Protein AF-A0A8T4N2J2-F1 (afdb_monomer_lite)

Secondary structure (DSSP, 8-state):
--HHHHHHHHHHHHHHHHTTSS---SS--HHHHHHHHHHHHHHHHHHHHHHHTT--HHHHHHHHHHHHHHHHHHHHHHTT-

Radius of gyration: 15.28 Å; chains: 1; bounding box: 32×23×39 Å

Structure (mmCIF, N/CA/C/O backbone):
data_AF-A0A8T4N2J2-F1
#
_entry.id   AF-A0A8T4N2J2-F1
#
loop_
_atom_site.group_PDB
_atom_site.id
_atom_site.type_symbol
_atom_site.label_atom_id
_atom_site.label_alt_id
_atom_site.label_comp_id
_atom_site.label_asym_id
_atom_site.label_entity_id
_atom_site.label_seq_id
_atom_site.pdbx_PDB_ins_code
_atom_site.Cartn_x
_atom_site.Cartn_y
_atom_site.Cartn_z
_atom_site.occupancy
_atom_site.B_iso_or_equiv
_atom_site.auth_seq_id
_atom_site.auth_comp_id
_atom_site.auth_asym_id
_atom_site.auth_atom_id
_atom_site.pdbx_PDB_model_num
ATOM 1 N N . MET A 1 1 ? 10.735 -11.059 10.726 1.00 63.59 1 MET A N 1
ATOM 2 C CA . MET A 1 1 ? 11.220 -9.666 10.865 1.00 63.59 1 MET A CA 1
ATOM 3 C C . MET A 1 1 ? 12.012 -9.566 12.150 1.00 63.59 1 MET A C 1
ATOM 5 O O . MET A 1 1 ? 11.677 -10.277 13.083 1.00 63.59 1 MET A O 1
ATOM 9 N N . ASP A 1 2 ? 13.024 -8.704 12.191 1.00 91.69 2 ASP A N 1
ATOM 10 C CA . ASP A 1 2 ? 13.772 -8.414 13.420 1.00 91.69 2 ASP A CA 1
ATOM 11 C C . ASP A 1 2 ? 12.917 -7.611 14.420 1.00 91.69 2 ASP A C 1
ATOM 13 O O . ASP A 1 2 ? 12.128 -6.753 14.009 1.00 91.69 2 ASP A O 1
ATOM 17 N N . GLU A 1 3 ? 13.092 -7.853 15.720 1.00 93.81 3 GLU A N 1
ATOM 18 C CA . GLU A 1 3 ? 12.334 -7.197 16.797 1.00 93.81 3 GLU A CA 1
ATOM 19 C C . GLU A 1 3 ? 12.455 -5.672 16.746 1.00 93.81 3 GLU A C 1
ATOM 21 O O . GLU A 1 3 ? 11.486 -4.954 17.005 1.00 93.81 3 GLU A O 1
ATOM 26 N N . LYS A 1 4 ? 13.626 -5.153 16.354 1.00 94.69 4 LYS A N 1
ATOM 27 C CA . LYS A 1 4 ? 13.838 -3.706 16.203 1.00 94.69 4 LYS A CA 1
ATOM 28 C C . LYS A 1 4 ? 12.897 -3.102 15.163 1.00 94.69 4 LYS A C 1
ATOM 30 O O . LYS A 1 4 ? 12.352 -2.023 15.386 1.00 94.69 4 LYS A O 1
ATOM 35 N N . ARG A 1 5 ? 12.674 -3.807 14.047 1.00 92.31 5 ARG A N 1
ATOM 36 C CA . ARG A 1 5 ? 11.775 -3.349 12.974 1.00 92.31 5 ARG A CA 1
ATOM 37 C C . ARG A 1 5 ? 10.314 -3.384 13.408 1.00 92.31 5 ARG A C 1
ATOM 39 O O . ARG A 1 5 ? 9.569 -2.479 13.050 1.00 92.31 5 ARG A O 1
ATOM 46 N N . ILE A 1 6 ? 9.925 -4.381 14.203 1.00 93.44 6 ILE A N 1
ATOM 47 C CA . ILE A 1 6 ? 8.575 -4.469 14.780 1.00 93.44 6 ILE A CA 1
ATOM 48 C C . ILE A 1 6 ? 8.320 -3.260 15.686 1.00 93.44 6 ILE A C 1
ATOM 50 O O . ILE A 1 6 ? 7.377 -2.511 15.448 1.00 93.44 6 ILE A O 1
ATOM 54 N N . LYS A 1 7 ? 9.219 -2.996 16.645 1.00 95.69 7 LYS A N 1
ATOM 55 C CA . LYS A 1 7 ? 9.101 -1.842 17.556 1.00 95.69 7 LYS A CA 1
ATOM 56 C C . LYS A 1 7 ? 9.056 -0.509 16.809 1.00 95.69 7 LYS A C 1
ATOM 58 O O . LYS A 1 7 ? 8.299 0.387 17.172 1.00 95.69 7 LYS A O 1
ATOM 63 N N . GLN A 1 8 ? 9.850 -0.369 15.748 1.00 94.38 8 GLN A N 1
ATOM 64 C CA . GLN A 1 8 ? 9.816 0.825 14.908 1.00 94.38 8 GLN A CA 1
ATOM 65 C C . GLN A 1 8 ? 8.460 0.990 14.207 1.00 94.38 8 GLN A C 1
ATOM 67 O O . GLN A 1 8 ? 7.920 2.094 14.192 1.00 94.38 8 GLN A O 1
ATOM 72 N N . ALA A 1 9 ? 7.890 -0.087 13.660 1.00 92.12 9 ALA A N 1
ATOM 73 C CA . ALA A 1 9 ? 6.582 -0.046 13.012 1.00 92.12 9 ALA A CA 1
ATOM 74 C C . ALA A 1 9 ? 5.459 0.322 13.998 1.00 92.12 9 ALA A C 1
ATOM 76 O O . ALA A 1 9 ? 4.615 1.158 13.677 1.00 92.12 9 ALA A O 1
ATOM 77 N N . GLU A 1 10 ? 5.486 -0.229 15.2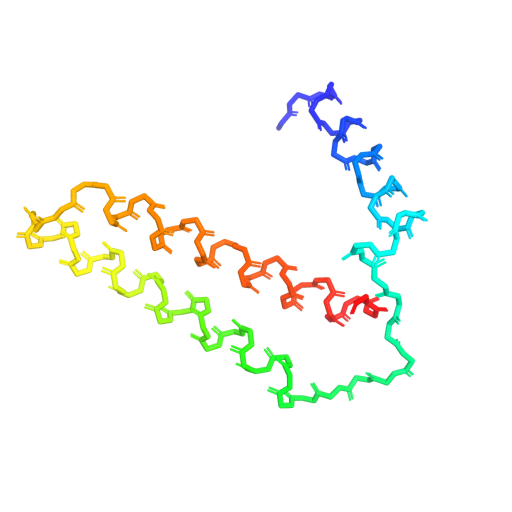13 1.00 94.44 10 GLU A N 1
ATOM 78 C CA . GLU A 1 10 ? 4.536 0.115 16.278 1.00 94.44 10 GLU A CA 1
ATOM 79 C C . GLU A 1 10 ? 4.631 1.592 16.679 1.00 94.44 10 GLU A C 1
ATOM 81 O O . GLU A 1 10 ? 3.610 2.276 16.783 1.00 94.44 10 GLU A O 1
ATOM 86 N N . ASN A 1 11 ? 5.852 2.107 16.862 1.00 96.69 11 ASN A N 1
ATOM 87 C CA . ASN A 1 11 ? 6.076 3.518 17.175 1.00 96.69 11 ASN A CA 1
ATOM 88 C C . ASN A 1 11 ? 5.595 4.430 16.042 1.00 96.69 11 ASN A C 1
ATOM 90 O O . ASN A 1 11 ? 4.917 5.421 16.303 1.00 96.69 11 ASN A O 1
ATOM 94 N N . ASN A 1 12 ? 5.882 4.075 14.787 1.00 94.62 12 ASN A N 1
ATOM 95 C CA . ASN A 1 12 ? 5.405 4.824 13.627 1.00 94.62 12 ASN A CA 1
ATOM 96 C C . ASN A 1 12 ? 3.876 4.863 13.581 1.00 94.62 12 ASN A C 1
ATOM 98 O O . ASN A 1 12 ? 3.305 5.932 13.401 1.00 94.62 12 ASN A O 1
ATOM 102 N N . PHE A 1 13 ? 3.208 3.727 13.801 1.00 94.00 13 PHE A N 1
ATOM 103 C CA . PHE A 1 13 ? 1.748 3.662 13.822 1.00 94.00 13 PHE A CA 1
ATOM 104 C C . PHE A 1 13 ? 1.148 4.576 14.899 1.00 94.00 13 PHE A C 1
ATOM 106 O O . PHE A 1 13 ? 0.237 5.352 14.612 1.00 94.00 13 PHE A O 1
ATOM 113 N N . ARG A 1 14 ? 1.701 4.551 16.120 1.00 95.06 14 ARG A N 1
ATOM 114 C CA . ARG A 1 14 ? 1.286 5.453 17.210 1.00 95.06 14 ARG A 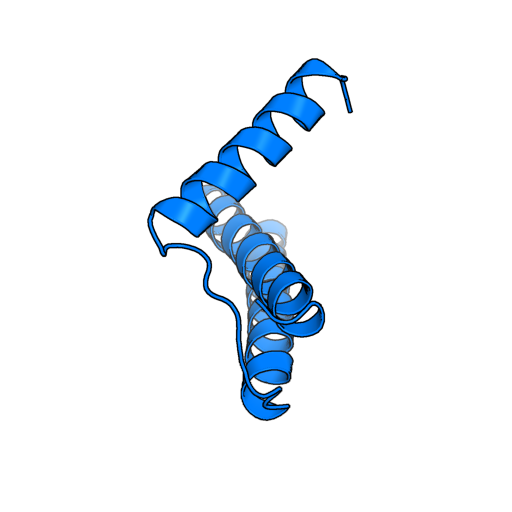CA 1
ATOM 115 C C . ARG A 1 14 ? 1.494 6.922 16.844 1.00 95.06 14 ARG A C 1
ATOM 117 O O . ARG A 1 14 ? 0.592 7.728 17.048 1.00 95.06 14 ARG A O 1
ATOM 124 N N . ASN A 1 15 ? 2.644 7.265 16.267 1.00 96.81 15 ASN A N 1
ATOM 125 C CA . ASN A 1 15 ? 2.929 8.632 15.832 1.00 96.81 15 ASN A CA 1
ATOM 126 C C . ASN A 1 15 ? 1.958 9.082 14.736 1.00 96.81 15 ASN A C 1
ATOM 128 O O . ASN A 1 15 ? 1.422 10.179 14.811 1.00 96.81 15 ASN A O 1
ATOM 132 N N . TYR A 1 16 ? 1.657 8.224 13.761 1.00 95.25 16 TYR A N 1
ATOM 133 C CA . TYR A 1 16 ? 0.718 8.545 12.686 1.00 95.25 16 TYR A CA 1
ATOM 134 C C . TYR A 1 16 ? -0.720 8.707 13.174 1.00 95.25 16 TYR A C 1
ATOM 136 O O . TYR A 1 16 ? -1.438 9.549 12.636 1.00 95.25 16 TYR A O 1
ATOM 144 N N . LEU A 1 17 ? -1.134 7.956 14.197 1.00 94.25 17 LEU A N 1
ATOM 145 C CA . LEU A 1 17 ? -2.403 8.197 14.881 1.00 94.25 17 LEU A CA 1
ATOM 146 C C . LEU A 1 17 ? -2.411 9.561 15.582 1.00 94.25 17 LEU A C 1
ATOM 148 O O . LEU A 1 17 ? -3.353 10.329 15.408 1.00 94.25 17 LEU A O 1
ATOM 152 N N . ASN A 1 18 ? -1.350 9.888 16.324 1.00 95.25 18 ASN A N 1
ATOM 153 C CA . ASN A 1 18 ? -1.240 11.159 17.049 1.00 95.25 18 ASN A CA 1
ATOM 154 C C . ASN A 1 18 ? -1.190 12.374 16.106 1.00 95.25 18 ASN A C 1
ATOM 156 O O . ASN A 1 18 ? -1.768 13.414 16.402 1.00 95.25 18 ASN A O 1
ATOM 160 N N . GLU A 1 19 ? -0.529 12.235 14.957 1.00 95.75 19 GLU A N 1
ATOM 161 C CA . GLU A 1 19 ? -0.440 13.259 13.910 1.00 95.75 19 GLU A CA 1
ATOM 162 C C . GLU A 1 19 ? -1.706 13.334 13.033 1.00 95.75 19 GLU A C 1
ATOM 164 O O . GLU A 1 19 ? -1.792 14.178 12.141 1.00 95.75 19 GLU A O 1
ATOM 169 N N . GLY A 1 20 ? -2.681 12.439 13.235 1.00 92.81 20 GLY A N 1
ATOM 170 C CA . GLY A 1 20 ? -3.906 12.371 12.436 1.00 92.81 20 GLY A CA 1
ATOM 171 C C . GLY A 1 20 ? -3.695 11.913 10.988 1.00 92.81 20 GLY A C 1
ATOM 172 O O . GLY A 1 20 ? -4.571 12.127 10.148 1.00 92.81 20 GLY A O 1
ATOM 173 N N . LYS A 1 21 ? -2.549 11.291 10.683 1.00 90.06 21 LYS A N 1
ATOM 174 C CA . LYS A 1 21 ? -2.257 10.652 9.387 1.00 90.06 21 LYS A CA 1
ATOM 175 C C . LYS A 1 21 ? -2.999 9.326 9.225 1.00 90.06 21 LYS A C 1
ATOM 177 O O . LYS A 1 21 ? -3.350 8.958 8.110 1.00 90.06 21 LYS A O 1
ATOM 182 N N . ILE A 1 22 ? -3.247 8.637 10.337 1.00 93.06 22 ILE A N 1
ATOM 183 C CA . ILE A 1 22 ? -4.198 7.529 10.451 1.00 93.06 22 ILE A CA 1
ATOM 184 C C . ILE A 1 22 ? -5.314 8.022 11.368 1.00 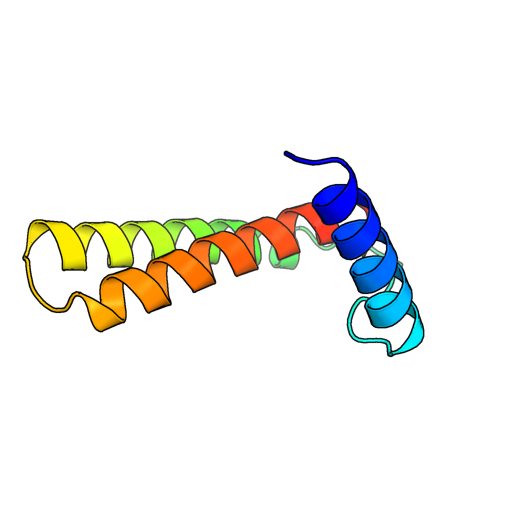93.06 22 ILE A C 1
ATOM 186 O O . ILE A 1 22 ? -5.039 8.638 12.399 1.00 93.06 22 ILE A O 1
ATOM 190 N N . LYS A 1 23 ? -6.570 7.789 10.999 1.00 92.88 23 LYS A N 1
ATOM 191 C CA . LYS A 1 23 ? -7.736 8.254 11.758 1.00 92.88 23 LYS A CA 1
ATOM 192 C C . LYS A 1 23 ? -8.653 7.078 12.008 1.00 92.88 23 LYS A C 1
ATOM 194 O O . LYS A 1 23 ? -8.725 6.200 11.177 1.00 92.88 23 LYS A O 1
ATOM 199 N N . LYS A 1 24 ? -9.366 7.052 13.130 1.00 93.12 24 LYS A N 1
ATOM 200 C CA . LYS A 1 24 ? -10.421 6.048 13.304 1.00 93.12 24 LYS A CA 1
ATOM 201 C C . LYS A 1 24 ? -11.591 6.368 12.379 1.00 93.12 24 LYS A C 1
ATOM 203 O O . LYS A 1 24 ? -11.928 7.541 12.221 1.00 93.12 24 LYS A O 1
ATOM 208 N N . THR A 1 25 ? -12.202 5.338 11.805 1.00 90.75 25 THR A N 1
ATOM 209 C CA . THR A 1 25 ? -13.468 5.476 11.087 1.00 90.75 25 THR A CA 1
ATOM 210 C C . THR A 1 25 ? -14.619 5.043 11.986 1.00 90.75 25 THR A C 1
ATOM 212 O O . THR A 1 25 ? -14.609 3.955 12.559 1.00 90.75 25 THR A O 1
ATOM 215 N N . ASP A 1 26 ? -15.633 5.897 12.106 1.00 87.50 26 ASP A N 1
ATOM 216 C CA . ASP A 1 26 ? -16.823 5.606 12.915 1.00 87.50 26 ASP A CA 1
ATOM 217 C C . ASP A 1 26 ? -17.789 4.655 12.194 1.00 87.50 26 ASP A C 1
ATOM 219 O O . ASP A 1 26 ? -18.637 4.013 12.816 1.00 87.50 26 ASP A O 1
ATOM 223 N N . LYS A 1 27 ? -17.688 4.582 10.860 1.00 93.00 27 LYS A N 1
ATOM 224 C CA . LYS A 1 27 ? -18.542 3.754 10.006 1.00 93.00 27 LYS A CA 1
ATOM 225 C C . LYS A 1 27 ? -17.717 3.074 8.926 1.00 93.00 27 LYS A C 1
ATOM 227 O O . LYS A 1 27 ? -16.847 3.685 8.309 1.00 93.00 27 LYS A O 1
ATOM 232 N N . PHE A 1 28 ? -18.030 1.807 8.688 1.00 94.50 28 PHE A N 1
ATOM 233 C CA . PHE A 1 28 ? -17.479 1.061 7.569 1.00 94.50 28 PHE A CA 1
ATOM 234 C C . PHE A 1 28 ? -18.315 1.329 6.316 1.00 94.50 28 PHE A C 1
ATOM 236 O O . PHE A 1 28 ? -19.518 1.067 6.306 1.00 94.50 28 PHE A O 1
ATOM 243 N N . ASP A 1 29 ? -17.670 1.822 5.264 1.00 95.94 29 ASP A N 1
ATOM 244 C CA . ASP A 1 29 ? -18.244 1.971 3.932 1.00 95.94 29 ASP A CA 1
ATOM 245 C C . ASP A 1 29 ? -17.618 0.940 2.986 1.00 95.94 29 ASP A C 1
ATOM 247 O O . ASP A 1 29 ? -16.418 0.963 2.689 1.00 95.94 29 ASP A O 1
ATOM 251 N N . ASN A 1 30 ? -18.451 0.026 2.489 1.00 96.44 30 ASN A N 1
ATOM 252 C CA . ASN A 1 30 ? -18.005 -1.029 1.590 1.00 96.44 30 ASN A CA 1
ATOM 253 C C . ASN A 1 30 ? -17.416 -0.474 0.283 1.00 96.44 30 ASN A C 1
ATOM 255 O O . ASN A 1 30 ? -16.487 -1.062 -0.261 1.00 96.44 30 ASN A O 1
ATOM 259 N N . LEU A 1 31 ? -17.907 0.666 -0.212 1.00 97.50 31 LEU A N 1
ATOM 260 C CA . LEU A 1 31 ? -17.400 1.272 -1.442 1.00 97.50 31 LEU A CA 1
ATOM 261 C C . LEU A 1 31 ? -15.949 1.744 -1.284 1.00 97.50 31 LEU A C 1
ATOM 263 O O . LEU A 1 31 ? -15.143 1.580 -2.204 1.00 97.50 31 LEU A O 1
ATOM 267 N N . ILE A 1 32 ? -15.606 2.301 -0.119 1.00 96.25 32 ILE A N 1
ATOM 268 C CA . ILE A 1 32 ? -14.240 2.740 0.200 1.00 96.25 32 ILE A CA 1
ATOM 269 C C . ILE A 1 32 ?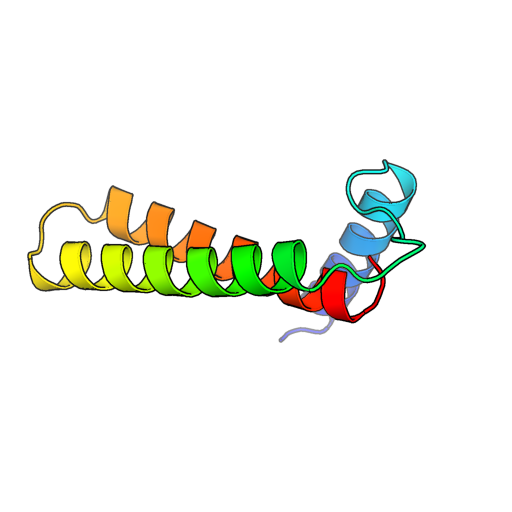 -13.311 1.526 0.282 1.00 96.25 32 ILE A C 1
ATOM 271 O O . ILE A 1 32 ? -12.263 1.502 -0.366 1.00 96.25 32 ILE A O 1
ATOM 275 N N . TYR A 1 33 ? -13.723 0.495 1.023 1.00 97.81 33 TYR A N 1
ATOM 276 C CA . TYR A 1 33 ? -12.956 -0.742 1.167 1.00 97.81 33 TYR A CA 1
ATOM 277 C C . TYR A 1 33 ? -12.672 -1.411 -0.185 1.00 97.81 33 TYR A C 1
ATOM 279 O O . TYR A 1 33 ? -11.515 -1.685 -0.517 1.00 97.81 33 TYR A O 1
ATOM 287 N N . GLU A 1 34 ? -13.709 -1.606 -1.003 1.00 98.38 34 GLU A N 1
ATOM 288 C CA . GLU A 1 34 ? -13.573 -2.218 -2.327 1.00 98.38 34 GLU A CA 1
ATOM 289 C C . GLU A 1 34 ? -12.750 -1.350 -3.286 1.00 98.38 34 GLU A C 1
ATOM 291 O O . GLU A 1 34 ? -12.013 -1.875 -4.120 1.00 98.38 34 GLU A O 1
ATOM 296 N N . THR A 1 35 ? -12.798 -0.022 -3.143 1.00 98.50 35 THR A N 1
ATOM 297 C CA . THR A 1 35 ? -11.943 0.884 -3.923 1.00 98.50 35 THR A CA 1
ATOM 298 C C . THR A 1 35 ? -10.465 0.673 -3.604 1.00 98.50 35 THR A C 1
ATOM 300 O O . THR A 1 35 ? -9.659 0.579 -4.529 1.00 98.50 35 THR A O 1
ATOM 303 N N . TYR A 1 36 ? -10.089 0.532 -2.329 1.00 98.44 36 TYR A N 1
ATOM 304 C CA . TYR A 1 36 ? -8.703 0.213 -1.976 1.00 98.44 36 TYR A CA 1
ATOM 305 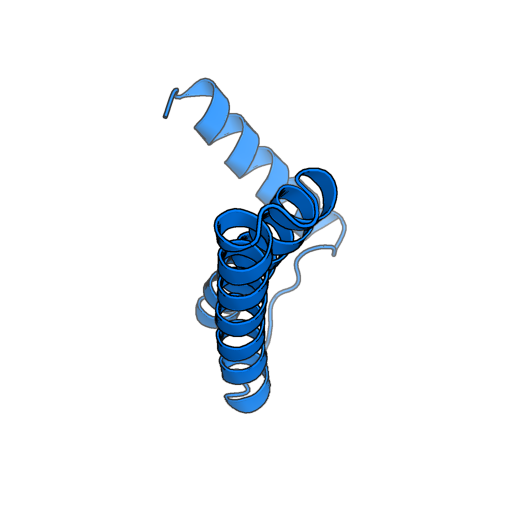C C . TYR A 1 36 ? -8.265 -1.145 -2.532 1.00 98.44 36 TYR A C 1
ATOM 307 O O . TYR A 1 36 ? -7.183 -1.246 -3.112 1.00 98.44 36 TYR A O 1
ATOM 315 N N . LEU A 1 37 ? -9.107 -2.177 -2.417 1.00 98.69 37 LEU A N 1
ATOM 316 C CA . LEU A 1 37 ? -8.796 -3.500 -2.964 1.00 98.69 37 LEU A CA 1
ATOM 317 C C . LEU A 1 37 ? -8.632 -3.476 -4.485 1.00 98.69 37 LEU A C 1
ATOM 319 O O . LEU A 1 37 ? -7.684 -4.067 -5.009 1.00 98.69 37 LEU A O 1
ATOM 323 N N . ARG A 1 38 ? -9.530 -2.787 -5.195 1.00 98.75 38 ARG A N 1
ATOM 324 C CA . ARG A 1 38 ? -9.443 -2.614 -6.647 1.00 98.75 38 ARG A CA 1
ATOM 325 C C . ARG A 1 38 ? -8.144 -1.909 -7.027 1.00 98.75 38 ARG A C 1
ATOM 327 O O . ARG A 1 38 ? -7.388 -2.453 -7.824 1.00 98.75 38 ARG A O 1
ATOM 334 N N . ASN A 1 39 ? -7.839 -0.772 -6.405 1.00 98.75 39 ASN A N 1
ATOM 335 C CA . ASN A 1 39 ? -6.640 0.005 -6.723 1.00 98.75 39 ASN A CA 1
ATOM 336 C C . ASN A 1 39 ? -5.349 -0.770 -6.417 1.00 98.75 39 ASN A C 1
ATOM 338 O O . ASN A 1 39 ? -4.377 -0.662 -7.167 1.00 98.75 39 ASN A O 1
ATOM 342 N N . ALA A 1 40 ? -5.331 -1.578 -5.350 1.00 98.75 40 ALA A N 1
ATOM 343 C CA . ALA A 1 40 ? -4.206 -2.460 -5.047 1.00 98.75 40 ALA A CA 1
ATOM 344 C C . ALA A 1 40 ? -3.973 -3.475 -6.179 1.00 98.75 40 ALA A C 1
ATOM 346 O O . ALA A 1 40 ? -2.859 -3.602 -6.685 1.00 98.75 40 ALA A O 1
ATOM 347 N N . ARG A 1 41 ? -5.040 -4.154 -6.623 1.00 98.81 41 ARG A N 1
ATOM 348 C CA . ARG A 1 41 ? -4.984 -5.137 -7.718 1.00 98.81 41 ARG A CA 1
ATOM 349 C C . ARG A 1 41 ? -4.583 -4.499 -9.046 1.00 98.81 41 ARG A C 1
ATOM 351 O O . ARG A 1 41 ? -3.733 -5.044 -9.742 1.00 98.81 41 ARG A O 1
ATOM 358 N N . GLU A 1 42 ? -5.163 -3.351 -9.382 1.00 98.75 42 GLU A N 1
ATOM 359 C CA . GLU A 1 42 ? -4.831 -2.608 -10.602 1.00 98.75 42 GLU A CA 1
ATOM 360 C C . GLU A 1 42 ? -3.365 -2.168 -10.603 1.00 98.75 42 GLU A C 1
ATOM 362 O O . GLU A 1 42 ? -2.659 -2.396 -11.583 1.00 98.75 42 GLU A O 1
ATOM 367 N N . SER A 1 43 ? -2.870 -1.629 -9.485 1.00 98.75 43 SER A N 1
ATOM 368 C CA . SER A 1 43 ? -1.467 -1.218 -9.351 1.00 98.75 43 SER A CA 1
ATOM 369 C C . SER A 1 43 ? -0.504 -2.399 -9.514 1.00 98.75 43 SER A C 1
ATOM 371 O O . SER A 1 43 ? 0.517 -2.267 -10.188 1.00 98.75 43 SER A O 1
ATOM 373 N N . LEU A 1 44 ? -0.837 -3.567 -8.949 1.00 98.75 44 LEU A N 1
ATOM 374 C CA . LEU A 1 44 ? -0.045 -4.785 -9.124 1.00 98.75 44 LEU A CA 1
ATOM 375 C C . LEU A 1 44 ? -0.053 -5.267 -10.578 1.00 98.75 44 LEU A C 1
ATOM 377 O O . LEU A 1 44 ? 0.993 -5.629 -11.108 1.00 98.75 44 LEU A O 1
ATOM 381 N N . ASN A 1 45 ? -1.214 -5.242 -11.236 1.00 98.75 45 ASN A N 1
ATOM 382 C CA . ASN A 1 45 ? -1.327 -5.628 -12.639 1.00 98.75 45 ASN A CA 1
ATOM 383 C C . ASN A 1 45 ? -0.470 -4.723 -13.537 1.00 98.75 45 ASN A C 1
ATOM 385 O O . ASN A 1 45 ? 0.288 -5.214 -14.368 1.00 98.75 45 ASN A O 1
ATOM 389 N N . VAL A 1 46 ? -0.513 -3.406 -13.313 1.00 98.62 46 VAL A N 1
ATOM 390 C CA . VAL A 1 46 ? 0.341 -2.447 -14.028 1.00 98.62 46 VAL A CA 1
ATOM 391 C C . VAL A 1 46 ? 1.822 -2.725 -13.763 1.00 98.62 46 VAL A C 1
ATOM 393 O O . VAL A 1 46 ? 2.611 -2.747 -14.704 1.00 98.62 46 VAL A O 1
ATOM 396 N N . ALA A 1 47 ? 2.213 -2.985 -12.511 1.00 98.75 47 ALA A N 1
ATOM 397 C CA . ALA A 1 47 ? 3.595 -3.333 -12.183 1.00 98.75 47 ALA A CA 1
ATOM 398 C C . ALA A 1 47 ? 4.067 -4.587 -12.941 1.00 98.75 47 ALA A C 1
ATOM 400 O O . ALA A 1 47 ? 5.161 -4.578 -13.507 1.00 98.75 47 ALA A O 1
ATOM 401 N N . ASN A 1 48 ? 3.228 -5.626 -13.008 1.00 98.62 48 ASN A N 1
ATOM 402 C CA . ASN A 1 48 ? 3.522 -6.853 -13.748 1.00 98.62 48 ASN A CA 1
ATOM 403 C C . ASN A 1 48 ? 3.667 -6.583 -15.248 1.00 98.62 48 ASN A C 1
ATOM 405 O O . ASN A 1 48 ? 4.677 -6.960 -15.833 1.00 98.62 48 ASN A O 1
ATOM 409 N N . GLN A 1 49 ? 2.727 -5.852 -15.855 1.00 98.62 49 GLN A N 1
ATOM 410 C CA . GLN A 1 49 ? 2.797 -5.492 -17.274 1.00 98.62 49 GLN A CA 1
ATOM 411 C C . GLN A 1 49 ? 4.069 -4.704 -17.607 1.00 98.62 49 GLN A C 1
ATOM 413 O O . GLN A 1 49 ? 4.731 -4.982 -18.606 1.00 98.62 49 GLN A O 1
ATOM 418 N N . LEU A 1 50 ? 4.440 -3.732 -16.771 1.00 98.50 50 LEU A N 1
ATOM 419 C CA . LEU A 1 50 ? 5.659 -2.941 -16.954 1.00 98.50 50 LEU A CA 1
ATOM 420 C C . LEU A 1 50 ? 6.928 -3.791 -16.826 1.00 98.50 50 LEU A C 1
ATOM 422 O O . LEU A 1 50 ? 7.904 -3.542 -17.539 1.00 98.50 50 LEU A O 1
ATOM 426 N N . PHE A 1 51 ? 6.921 -4.766 -15.915 1.00 98.31 51 PHE A N 1
ATOM 427 C CA . PHE A 1 51 ? 8.039 -5.671 -15.676 1.00 98.31 51 PHE A CA 1
ATOM 428 C C . PHE A 1 51 ? 8.211 -6.668 -16.826 1.00 98.31 51 PHE A C 1
ATOM 430 O O . PHE A 1 51 ? 9.297 -6.761 -17.399 1.00 98.31 51 PHE A O 1
ATOM 437 N N . GLU A 1 52 ? 7.134 -7.358 -17.205 1.00 98.50 52 GLU A N 1
ATOM 438 C CA . GLU A 1 52 ? 7.114 -8.355 -18.281 1.00 98.50 52 GLU A CA 1
ATOM 439 C C . GLU A 1 52 ? 7.500 -7.736 -19.629 1.00 98.50 52 GLU A C 1
ATOM 441 O O . GLU A 1 52 ? 8.345 -8.276 -20.345 1.00 98.50 52 GLU A O 1
ATOM 446 N N . ASN A 1 53 ? 6.971 -6.545 -19.929 1.00 98.19 53 ASN A N 1
ATOM 447 C CA . ASN A 1 53 ? 7.278 -5.814 -21.159 1.00 98.19 53 ASN A CA 1
ATOM 448 C C . ASN A 1 53 ? 8.601 -5.031 -21.094 1.00 98.19 53 ASN A C 1
ATOM 450 O O . ASN A 1 53 ? 8.950 -4.347 -22.058 1.00 98.19 53 ASN A O 1
ATOM 454 N N . LYS A 1 54 ? 9.336 -5.089 -19.971 1.00 97.50 54 LYS A N 1
ATOM 455 C CA . LYS A 1 54 ? 10.608 -4.374 -19.740 1.00 97.50 54 LYS A CA 1
ATOM 456 C C . LYS A 1 54 ? 10.525 -2.873 -20.050 1.00 97.50 54 LYS A C 1
ATOM 458 O O . LYS A 1 54 ? 11.486 -2.271 -20.523 1.00 97.50 54 LYS A O 1
ATOM 463 N N . THR A 1 55 ? 9.366 -2.265 -19.799 1.00 97.12 55 THR A N 1
ATOM 464 C CA . THR A 1 55 ? 9.063 -0.897 -20.240 1.00 97.12 55 THR A CA 1
ATOM 465 C C . THR A 1 55 ? 9.732 0.152 -19.357 1.00 97.12 55 THR A C 1
ATOM 467 O O . THR A 1 55 ? 10.275 1.132 -19.860 1.00 97.12 55 THR A O 1
ATOM 470 N N . SER A 1 56 ? 9.694 -0.021 -18.033 1.00 97.62 56 SER A N 1
ATOM 471 C CA . SER A 1 56 ? 10.328 0.916 -17.101 1.00 97.62 56 SER A CA 1
ATOM 472 C C . SER A 1 56 ? 10.484 0.321 -15.706 1.00 97.62 56 SER A C 1
ATOM 474 O O . SER A 1 56 ? 9.508 0.168 -14.975 1.00 97.62 56 SER A O 1
ATOM 476 N N . SER A 1 57 ? 11.723 0.070 -15.286 1.00 97.81 57 SER A N 1
ATOM 477 C CA . SER A 1 57 ? 12.013 -0.419 -13.932 1.00 97.81 57 SER A CA 1
ATOM 478 C C . SER A 1 57 ? 11.612 0.578 -12.841 1.00 97.81 57 SER A C 1
ATOM 480 O O . SER A 1 57 ? 11.204 0.167 -11.759 1.00 97.81 57 SER A O 1
ATOM 482 N N . LEU A 1 58 ? 11.685 1.887 -13.122 1.00 98.44 58 LEU A N 1
ATOM 483 C CA . LEU A 1 58 ? 11.240 2.920 -12.183 1.00 98.44 58 LEU A CA 1
ATOM 484 C C . LEU A 1 58 ? 9.739 2.786 -11.909 1.00 98.44 58 LEU A C 1
ATOM 486 O O . LEU A 1 58 ? 9.326 2.740 -10.752 1.00 98.44 58 LEU A O 1
ATOM 490 N N . TRP A 1 59 ? 8.927 2.665 -12.961 1.00 98.31 59 TRP A N 1
ATOM 491 C CA . TRP A 1 59 ? 7.481 2.541 -12.801 1.00 98.31 59 TRP A CA 1
ATOM 492 C C . TRP A 1 59 ? 7.053 1.190 -12.227 1.00 98.31 59 TRP A C 1
ATOM 494 O O . TRP A 1 59 ? 6.084 1.155 -11.476 1.00 98.31 59 TRP A O 1
ATOM 504 N N . VAL A 1 60 ? 7.807 0.107 -12.455 1.00 98.69 60 VAL A N 1
ATOM 505 C CA . VAL A 1 60 ? 7.589 -1.165 -11.736 1.00 98.69 60 VAL A CA 1
ATOM 506 C C . VAL A 1 60 ? 7.667 -0.949 -10.223 1.00 98.69 60 VAL A C 1
ATOM 508 O O . VAL A 1 60 ? 6.777 -1.390 -9.494 1.00 98.69 60 VAL A O 1
ATOM 511 N N . VAL A 1 61 ? 8.691 -0.237 -9.740 1.00 98.50 61 VAL A N 1
ATOM 512 C CA . VAL A 1 61 ? 8.858 0.053 -8.305 1.00 98.50 61 VAL A CA 1
ATOM 513 C C . VAL A 1 61 ? 7.723 0.936 -7.788 1.00 98.50 61 VAL A C 1
ATOM 515 O O . VAL A 1 61 ? 7.135 0.625 -6.752 1.00 98.50 61 VAL A O 1
ATOM 518 N N . VAL A 1 62 ? 7.378 1.999 -8.519 1.00 98.50 62 VAL A N 1
ATOM 519 C CA . VAL A 1 62 ? 6.307 2.931 -8.130 1.00 98.50 62 VAL A CA 1
ATOM 520 C C . VAL A 1 62 ? 4.954 2.218 -8.044 1.00 98.50 62 VAL A C 1
ATOM 522 O O . VAL A 1 62 ? 4.282 2.300 -7.017 1.00 98.50 62 VAL A O 1
ATOM 525 N N . SER A 1 63 ? 4.564 1.465 -9.072 1.00 98.56 63 SER A N 1
ATOM 526 C CA . SER A 1 63 ? 3.284 0.747 -9.093 1.00 98.56 63 SER A CA 1
ATOM 527 C C . SER A 1 63 ? 3.232 -0.366 -8.041 1.00 98.56 63 SER A C 1
ATOM 529 O O . SER A 1 63 ? 2.208 -0.543 -7.380 1.00 98.56 63 SER A O 1
ATOM 531 N N . SER A 1 64 ? 4.349 -1.058 -7.793 1.00 98.62 64 SER A N 1
ATOM 532 C CA . SER A 1 64 ? 4.441 -2.060 -6.719 1.00 98.62 64 SER A CA 1
ATOM 533 C C . SER A 1 64 ? 4.277 -1.432 -5.331 1.00 98.62 64 SER A C 1
ATOM 535 O O . SER A 1 64 ? 3.573 -1.976 -4.478 1.00 98.62 64 SER A O 1
ATOM 537 N N . TYR A 1 65 ? 4.883 -0.262 -5.105 1.00 98.56 65 TYR A N 1
ATOM 538 C CA . TYR A 1 65 ? 4.708 0.499 -3.869 1.00 98.56 65 TYR A CA 1
ATOM 539 C C . TYR A 1 65 ? 3.239 0.876 -3.649 1.00 98.56 65 TYR A C 1
ATOM 541 O O . TYR A 1 65 ? 2.700 0.620 -2.571 1.00 98.56 65 TYR A O 1
ATOM 549 N N . TYR A 1 66 ? 2.564 1.411 -4.672 1.00 98.56 66 TYR A N 1
ATOM 550 C CA . TYR A 1 66 ? 1.155 1.791 -4.553 1.00 98.56 66 TYR A CA 1
ATOM 551 C C . TYR A 1 66 ? 0.222 0.593 -4.358 1.00 98.56 66 TYR A C 1
ATOM 553 O O . TYR A 1 66 ? -0.728 0.691 -3.584 1.00 98.56 66 TYR A O 1
ATOM 561 N N . SER A 1 67 ? 0.530 -0.562 -4.955 1.00 98.81 67 SER A N 1
ATOM 562 C CA . SER A 1 67 ? -0.187 -1.808 -4.662 1.00 98.81 67 SER A CA 1
ATOM 563 C C . SER A 1 67 ? -0.162 -2.134 -3.165 1.00 98.81 67 SER A C 1
ATOM 565 O O . SER A 1 67 ? -1.207 -2.365 -2.551 1.00 98.81 67 SER A O 1
ATOM 567 N N . MET A 1 68 ? 1.026 -2.109 -2.551 1.00 98.44 68 MET A N 1
ATOM 568 C CA . MET A 1 68 ? 1.169 -2.361 -1.114 1.00 98.44 68 MET A CA 1
ATOM 569 C C . MET A 1 68 ? 0.494 -1.281 -0.267 1.00 98.44 68 MET A C 1
ATOM 571 O O . MET A 1 68 ? -0.159 -1.608 0.721 1.00 98.44 68 MET A O 1
ATOM 575 N N . PHE A 1 69 ? 0.625 -0.011 -0.655 1.00 97.81 69 PHE A N 1
ATOM 576 C CA . PHE A 1 69 ? -0.012 1.112 0.029 1.00 97.81 69 PHE A CA 1
ATOM 577 C C . PHE A 1 69 ? -1.534 0.942 0.091 1.00 97.81 69 PHE A C 1
ATOM 579 O O . PHE A 1 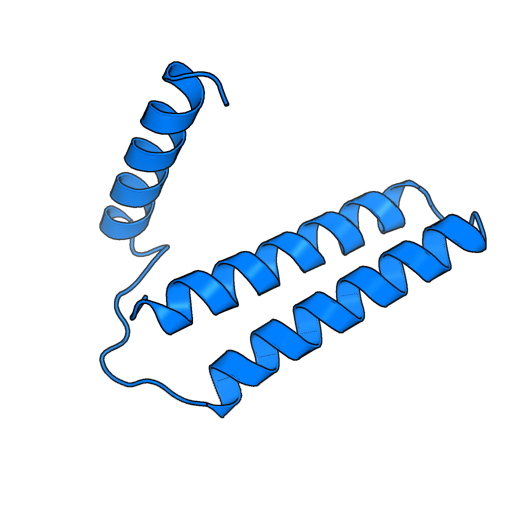69 ? -2.108 0.975 1.177 1.00 97.81 69 PHE A O 1
ATOM 586 N N . TYR A 1 70 ? -2.187 0.678 -1.043 1.00 98.56 70 TYR A N 1
ATOM 587 C CA . TYR A 1 70 ? -3.637 0.496 -1.072 1.00 98.56 70 TYR A CA 1
ATOM 588 C C . TYR A 1 70 ? -4.087 -0.752 -0.311 1.00 98.56 70 TYR A C 1
ATOM 590 O O . TYR A 1 70 ? -5.106 -0.706 0.376 1.00 98.56 70 TYR A O 1
ATOM 598 N N . MET A 1 71 ? -3.317 -1.843 -0.356 1.00 98.56 71 MET A N 1
ATOM 599 C CA . MET A 1 71 ? -3.616 -3.031 0.446 1.00 98.56 71 MET A CA 1
ATOM 600 C C . MET A 1 71 ? -3.512 -2.745 1.953 1.00 98.56 71 MET A C 1
ATOM 602 O O . MET A 1 71 ? -4.372 -3.168 2.725 1.00 98.56 71 MET A O 1
ATOM 606 N N . ALA A 1 72 ? -2.497 -1.988 2.379 1.00 97.06 72 ALA A N 1
ATOM 607 C CA . ALA A 1 72 ? -2.355 -1.560 3.767 1.00 97.06 72 ALA A CA 1
ATOM 608 C C . ALA A 1 72 ? -3.514 -0.645 4.198 1.00 97.06 72 ALA A C 1
ATOM 610 O O . ALA A 1 72 ? -4.058 -0.835 5.284 1.00 97.06 72 ALA A O 1
ATOM 611 N N . CYS A 1 73 ? -3.947 0.284 3.340 1.00 96.69 73 CYS A N 1
ATOM 612 C CA . CYS A 1 73 ? -5.140 1.098 3.583 1.00 96.69 73 CYS A CA 1
ATOM 613 C C . CYS A 1 73 ? -6.403 0.238 3.715 1.00 96.69 73 CYS A C 1
ATOM 615 O O . CYS A 1 73 ? -7.152 0.424 4.667 1.00 96.69 73 CYS A O 1
ATOM 617 N N . ALA A 1 74 ? -6.620 -0.739 2.826 1.00 97.81 74 ALA A N 1
ATOM 618 C CA . ALA A 1 74 ? -7.758 -1.656 2.922 1.00 97.81 74 ALA A CA 1
ATOM 619 C C . ALA A 1 74 ? -7.756 -2.427 4.251 1.00 97.81 74 ALA A C 1
ATOM 621 O O . ALA A 1 74 ? -8.796 -2.569 4.895 1.00 97.81 74 ALA A O 1
ATOM 622 N N . TYR A 1 75 ? -6.584 -2.908 4.675 1.00 97.12 75 TYR A N 1
ATOM 623 C CA . TYR A 1 75 ? -6.420 -3.626 5.935 1.00 97.12 75 TYR A CA 1
ATOM 624 C C . TYR A 1 75 ? -6.720 -2.738 7.148 1.00 97.12 75 TYR A C 1
ATOM 626 O O . TYR A 1 75 ? -7.512 -3.123 8.006 1.00 97.12 75 TYR A O 1
ATOM 634 N N . LEU A 1 76 ? -6.142 -1.535 7.199 1.00 95.62 76 LEU A N 1
ATOM 635 C CA . LEU A 1 76 ? -6.408 -0.563 8.261 1.00 95.62 76 LEU A CA 1
ATOM 636 C C . LEU A 1 76 ? -7.891 -0.181 8.318 1.00 95.62 76 LEU A C 1
ATOM 638 O O . LEU A 1 76 ? -8.486 -0.215 9.393 1.00 95.62 76 LEU A O 1
ATOM 642 N N . TYR A 1 77 ? -8.506 0.063 7.161 1.00 96.12 77 TYR A N 1
ATOM 643 C CA . TYR A 1 77 ? -9.923 0.401 7.067 1.00 96.12 77 TYR A CA 1
ATOM 644 C C . TYR A 1 77 ? -10.824 -0.725 7.583 1.00 96.12 77 TYR A C 1
ATOM 646 O O . TYR A 1 77 ? -11.778 -0.494 8.326 1.00 96.12 77 TYR A O 1
ATOM 654 N N . LYS A 1 78 ? -10.476 -1.983 7.278 1.00 95.62 78 LYS A N 1
ATOM 655 C CA . LYS A 1 78 ? -11.178 -3.160 7.810 1.00 95.62 78 LYS A CA 1
ATOM 656 C C . LYS A 1 78 ? -11.082 -3.271 9.337 1.00 95.62 78 LYS A C 1
ATOM 658 O O . LYS A 1 78 ? -11.989 -3.830 9.950 1.00 95.62 78 LYS A O 1
ATOM 663 N N . LEU A 1 79 ? -10.017 -2.740 9.940 1.00 95.31 79 LEU A N 1
ATOM 664 C CA . LEU A 1 79 ? -9.810 -2.682 11.391 1.00 95.31 79 LEU A CA 1
ATOM 665 C C . LEU A 1 79 ? -10.463 -1.462 12.067 1.00 95.31 79 LEU A C 1
ATOM 667 O O . LEU A 1 79 ? -10.381 -1.346 13.290 1.00 95.31 79 LEU A O 1
ATOM 671 N N . GLY A 1 80 ? -11.108 -0.569 11.310 1.00 95.25 80 GLY A N 1
ATOM 672 C CA . GLY A 1 80 ? -11.752 0.632 11.848 1.00 95.25 80 GLY A CA 1
ATOM 673 C C . GLY A 1 80 ? -10.854 1.874 11.885 1.00 95.25 80 GLY A C 1
ATOM 674 O O . GLY A 1 80 ? -11.113 2.782 12.680 1.00 95.25 80 GLY A O 1
ATOM 675 N N . TYR A 1 81 ? -9.814 1.917 11.049 1.00 93.38 81 TYR A N 1
ATOM 676 C CA . TYR A 1 81 ? -8.956 3.089 10.826 1.00 93.38 81 TYR A CA 1
ATOM 677 C C . TYR A 1 81 ? -9.132 3.703 9.427 1.00 93.38 81 TYR A C 1
ATOM 679 O O . TYR A 1 81 ? -10.090 3.308 8.733 1.00 93.38 81 TYR A O 1
#

Foldseek 3Di:
DDPVVVVVVVVVVVVCDVVVVQDFAPDQDPVLLVVLVVLLVVLQVVLVVCVVVVPDPVSNVVSNVSSVVSVVVSVSSVVRD

pLDDT: mean 96.01, std 4.4, range [63.59, 98.81]

Sequence (81 aa):
MDEKRIKQAENNFRNYLNEGKIKKTDKFDNLIYETYLRNARESLNVANQLFENKTSSLWVVVSSYYSMFYMACAYLYKLGY